Protein AF-A0A353DPU3-F1 (afdb_monomer_lite)

Structure (mmCIF, N/CA/C/O backbone):
data_AF-A0A353DPU3-F1
#
_entry.id   AF-A0A353DPU3-F1
#
loop_
_atom_site.group_PDB
_atom_site.id
_atom_site.type_symbol
_atom_site.label_atom_id
_atom_site.label_alt_id
_atom_site.label_comp_id
_atom_site.label_asym_id
_atom_site.label_entity_id
_atom_site.label_seq_id
_atom_site.pdbx_PDB_ins_code
_atom_site.Cartn_x
_atom_site.Cartn_y
_atom_site.Cartn_z
_atom_site.occupancy
_atom_site.B_iso_or_equiv
_atom_site.auth_seq_id
_atom_site.auth_comp_id
_atom_site.auth_asym_id
_atom_site.auth_atom_id
_atom_site.pdbx_PDB_model_num
ATOM 1 N N . GLY A 1 1 ? -0.656 2.883 -7.656 1.00 50.25 1 GLY A N 1
ATOM 2 C CA . GLY A 1 1 ? -2.089 2.783 -7.993 1.00 50.25 1 GLY A CA 1
ATOM 3 C C . GLY A 1 1 ? -2.936 3.651 -7.076 1.00 50.25 1 GLY A C 1
ATOM 4 O O . GLY A 1 1 ? -2.772 3.590 -5.866 1.00 50.25 1 GLY A O 1
ATOM 5 N N . ILE A 1 2 ? -3.845 4.448 -7.643 1.00 52.59 2 ILE A N 1
ATOM 6 C CA . ILE A 1 2 ? -4.771 5.350 -6.920 1.00 52.59 2 ILE A CA 1
ATOM 7 C C . ILE A 1 2 ? -5.936 4.571 -6.255 1.00 52.59 2 ILE A C 1
ATOM 9 O O . ILE A 1 2 ? -6.644 5.093 -5.400 1.00 52.59 2 ILE A O 1
ATOM 13 N N . GLY A 1 3 ? -6.111 3.284 -6.586 1.00 62.78 3 GLY A N 1
ATOM 14 C CA . GLY A 1 3 ? -7.222 2.458 -6.091 1.00 62.78 3 GLY A CA 1
ATOM 15 C C . GLY A 1 3 ? -7.167 2.093 -4.602 1.00 62.78 3 GLY A C 1
ATOM 16 O O . GLY A 1 3 ? -8.206 1.834 -4.000 1.00 62.78 3 GLY A O 1
ATOM 17 N N . GLY A 1 4 ? -5.986 2.107 -3.978 1.00 71.62 4 GLY A N 1
ATOM 18 C CA . GLY A 1 4 ? -5.814 1.670 -2.587 1.00 71.62 4 GLY A CA 1
ATOM 19 C C . GLY A 1 4 ? -6.617 2.473 -1.559 1.00 71.62 4 GLY A C 1
ATOM 20 O O . GLY A 1 4 ? -7.404 1.886 -0.812 1.00 71.62 4 GLY A O 1
ATOM 21 N N . PRO A 1 5 ? -6.480 3.810 -1.531 1.00 73.44 5 PRO A N 1
ATOM 22 C CA . PRO A 1 5 ? -7.279 4.672 -0.663 1.00 73.44 5 PRO A CA 1
ATOM 23 C C . PRO A 1 5 ? -8.785 4.600 -0.955 1.00 73.44 5 PRO A C 1
ATOM 25 O O . PRO A 1 5 ? -9.588 4.597 -0.025 1.00 73.44 5 PRO A O 1
ATOM 28 N N . ILE A 1 6 ? -9.176 4.480 -2.229 1.00 77.06 6 ILE A N 1
ATOM 29 C CA . ILE A 1 6 ? -10.588 4.390 -2.637 1.00 77.06 6 ILE A CA 1
ATOM 30 C C . ILE A 1 6 ? -11.218 3.101 -2.100 1.00 77.06 6 ILE A C 1
ATOM 32 O O . ILE A 1 6 ? -12.288 3.136 -1.490 1.00 77.06 6 ILE A O 1
ATOM 36 N N . MET A 1 7 ? -10.530 1.968 -2.257 1.00 77.12 7 MET A N 1
ATOM 37 C CA . MET A 1 7 ? -10.984 0.687 -1.722 1.00 77.12 7 MET A CA 1
ATOM 38 C C . MET A 1 7 ? -11.027 0.697 -0.189 1.00 77.12 7 MET A C 1
ATOM 40 O O . MET A 1 7 ? -11.964 0.167 0.408 1.00 77.12 7 MET A O 1
ATOM 44 N N . ALA A 1 8 ? -10.059 1.350 0.461 1.00 75.94 8 ALA A N 1
ATOM 45 C CA . ALA A 1 8 ? -10.055 1.517 1.911 1.00 75.94 8 ALA A CA 1
ATOM 46 C C . ALA A 1 8 ? -11.292 2.293 2.399 1.00 75.94 8 ALA A C 1
ATOM 48 O O . ALA A 1 8 ? -11.943 1.863 3.350 1.00 75.94 8 ALA A O 1
ATOM 49 N N . ILE A 1 9 ? -11.670 3.383 1.722 1.00 78.12 9 ILE A N 1
ATOM 50 C CA . ILE A 1 9 ? -12.901 4.131 2.022 1.00 78.12 9 ILE A CA 1
ATOM 51 C C . ILE A 1 9 ? -14.139 3.260 1.772 1.00 78.12 9 ILE A C 1
ATOM 53 O O . ILE A 1 9 ? -15.017 3.191 2.631 1.00 78.12 9 ILE A O 1
ATOM 57 N N . ALA A 1 10 ? -14.210 2.554 0.640 1.00 81.81 10 ALA A N 1
ATOM 58 C CA . ALA A 1 10 ? -15.342 1.684 0.318 1.00 81.81 10 ALA A CA 1
ATOM 59 C C . ALA A 1 10 ? -15.552 0.590 1.382 1.00 81.81 10 ALA A C 1
ATOM 61 O O . ALA A 1 10 ? -16.676 0.361 1.838 1.00 81.81 10 ALA A O 1
ATOM 62 N N . ALA A 1 11 ? -14.465 -0.035 1.835 1.00 80.50 11 ALA A N 1
ATOM 63 C CA . ALA A 1 11 ? -14.488 -1.036 2.892 1.00 80.50 11 ALA A CA 1
ATOM 64 C C . ALA A 1 11 ? -14.887 -0.454 4.260 1.00 80.50 11 ALA A C 1
ATOM 66 O O . ALA A 1 11 ? -15.671 -1.062 4.995 1.00 80.50 11 ALA A O 1
ATOM 67 N N . LEU A 1 12 ? -14.401 0.749 4.593 1.00 78.69 12 LEU A N 1
ATOM 68 C CA . LEU A 1 12 ? -14.780 1.468 5.812 1.00 78.69 12 LEU A CA 1
ATOM 69 C C . LEU A 1 12 ? -16.270 1.830 5.833 1.00 78.69 12 LEU A C 1
ATOM 71 O O . LEU A 1 12 ? -16.916 1.677 6.874 1.00 78.69 12 LEU A O 1
ATOM 75 N N . SER A 1 13 ? -16.815 2.279 4.700 1.00 81.75 13 SER A N 1
ATOM 76 C CA . SER A 1 13 ? -18.232 2.628 4.541 1.00 81.75 13 SER A CA 1
ATOM 77 C C . SER A 1 13 ? -19.144 1.413 4.698 1.00 81.75 13 SER A C 1
ATOM 79 O O . SER A 1 13 ? -20.219 1.516 5.284 1.00 81.75 13 SER A O 1
ATOM 81 N N . ARG A 1 14 ? -18.692 0.236 4.249 1.00 83.19 14 ARG A N 1
ATOM 82 C CA . ARG A 1 14 ? -19.423 -1.033 4.391 1.00 83.19 14 ARG A CA 1
ATOM 83 C C . ARG A 1 14 ? -19.178 -1.752 5.722 1.00 83.19 14 ARG A C 1
ATOM 85 O O . ARG A 1 14 ? -19.686 -2.853 5.907 1.00 83.19 14 ARG A O 1
ATOM 92 N N . LYS A 1 15 ? -18.427 -1.141 6.651 1.00 82.19 15 LYS A N 1
ATOM 93 C CA . LYS A 1 15 ? -18.053 -1.716 7.959 1.00 82.19 15 LYS A CA 1
ATOM 94 C C . LYS A 1 15 ? -17.418 -3.110 7.850 1.00 82.19 15 LYS A C 1
ATOM 96 O O . LYS A 1 15 ? -17.636 -3.948 8.721 1.00 82.19 15 LYS A O 1
ATOM 101 N N . TRP A 1 16 ? -16.644 -3.356 6.795 1.00 82.38 16 TRP A N 1
ATOM 102 C CA . TRP A 1 16 ? -15.961 -4.634 6.629 1.00 82.38 16 TRP A CA 1
ATOM 103 C C . TRP A 1 16 ? -15.008 -4.897 7.796 1.00 82.38 16 TRP A C 1
ATOM 105 O O . TRP A 1 16 ? -14.338 -3.989 8.304 1.00 82.38 16 TRP A O 1
ATOM 115 N N . ASP A 1 17 ? -14.966 -6.149 8.239 1.00 80.44 17 ASP A N 1
ATOM 116 C CA . ASP A 1 17 ? -13.998 -6.584 9.230 1.00 80.44 17 ASP A CA 1
ATOM 117 C C . ASP A 1 17 ? -12.580 -6.584 8.627 1.00 80.44 17 ASP A C 1
ATOM 119 O O . ASP A 1 17 ? -12.392 -6.591 7.408 1.00 80.44 17 ASP A O 1
ATOM 123 N N . ARG A 1 18 ? -11.549 -6.531 9.477 1.00 74.31 18 ARG A N 1
ATOM 124 C CA . ARG A 1 18 ? -10.161 -6.463 9.001 1.00 74.31 18 ARG A CA 1
ATOM 125 C C . ARG A 1 18 ? -9.782 -7.649 8.127 1.00 74.31 18 ARG A C 1
ATOM 127 O O . ARG A 1 18 ? -9.015 -7.453 7.187 1.00 74.31 18 ARG A O 1
ATOM 134 N N . GLU A 1 19 ? -10.240 -8.850 8.460 1.00 76.94 19 GLU A N 1
ATOM 135 C CA . GLU A 1 19 ? -9.836 -10.055 7.740 1.00 76.94 19 GLU A CA 1
ATOM 136 C C . GLU A 1 19 ? -10.448 -10.056 6.336 1.00 76.94 19 GLU A C 1
ATOM 138 O O . GLU A 1 19 ? -9.726 -10.283 5.367 1.00 76.94 19 GLU A O 1
ATOM 143 N N . SER A 1 20 ? -11.709 -9.637 6.195 1.00 80.81 20 SER A N 1
ATOM 144 C CA . SER A 1 20 ? -12.344 -9.397 4.894 1.00 80.81 20 SER A CA 1
ATOM 145 C C . SER A 1 20 ? -11.589 -8.358 4.060 1.00 80.81 20 SER A C 1
ATOM 147 O O . SER A 1 20 ? -11.355 -8.570 2.869 1.00 80.81 20 SER A O 1
ATOM 149 N N . ILE A 1 21 ? -11.142 -7.252 4.667 1.00 76.56 21 ILE A N 1
ATOM 150 C CA . ILE A 1 21 ? -10.348 -6.226 3.968 1.00 76.56 21 ILE A CA 1
ATOM 151 C C . ILE A 1 21 ? -8.994 -6.792 3.528 1.00 76.56 21 ILE A C 1
ATOM 153 O O . ILE A 1 21 ? -8.628 -6.672 2.359 1.00 76.56 21 ILE A O 1
ATOM 157 N N . ARG A 1 22 ? -8.256 -7.437 4.439 1.00 76.12 22 ARG A N 1
ATOM 158 C CA . ARG A 1 22 ? -6.944 -8.038 4.150 1.00 76.12 22 ARG A CA 1
ATOM 159 C C . ARG A 1 22 ? -7.016 -9.138 3.101 1.00 76.12 22 ARG A C 1
ATOM 161 O O . ARG A 1 22 ? -6.090 -9.243 2.307 1.00 76.12 22 ARG A O 1
ATOM 168 N N . GLY A 1 23 ? -8.066 -9.953 3.124 1.00 79.50 23 GLY A N 1
ATOM 169 C CA . GLY A 1 23 ? -8.258 -11.053 2.186 1.00 79.50 23 GLY A CA 1
ATOM 170 C C . GLY A 1 23 ? -8.648 -10.571 0.792 1.00 79.50 23 GLY A C 1
ATOM 171 O O . GLY A 1 23 ? -8.184 -11.136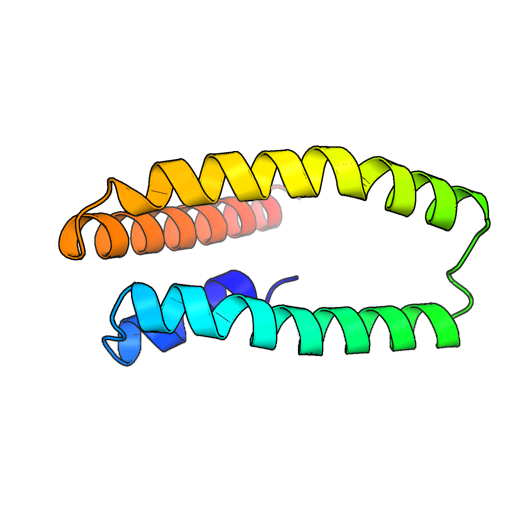 -0.189 1.00 79.50 23 GLY A O 1
ATOM 172 N N . SER A 1 24 ? -9.443 -9.501 0.695 1.00 82.25 24 SER A N 1
ATOM 173 C CA . SER A 1 24 ? -9.978 -9.008 -0.584 1.00 82.25 24 SER A CA 1
ATOM 174 C C . SER A 1 24 ? -9.017 -8.083 -1.338 1.00 82.25 24 SER A C 1
ATOM 176 O O . SER A 1 24 ? -9.013 -8.062 -2.569 1.00 82.25 24 SER A O 1
ATOM 178 N N . LEU A 1 25 ? -8.191 -7.312 -0.620 1.00 79.94 25 LEU A N 1
ATOM 179 C CA . LEU A 1 25 ? -7.260 -6.342 -1.216 1.00 79.94 25 LEU A CA 1
ATOM 180 C C . LEU A 1 25 ? -6.280 -6.959 -2.228 1.00 79.94 25 LEU A C 1
ATOM 182 O O . LEU A 1 25 ? -6.132 -6.387 -3.305 1.00 79.94 25 LEU A O 1
ATOM 186 N N . PRO A 1 26 ? -5.618 -8.095 -1.934 1.00 82.81 26 PRO A N 1
ATOM 187 C CA . PRO A 1 26 ? -4.702 -8.730 -2.874 1.00 82.81 26 PRO A CA 1
ATOM 188 C C . PRO A 1 26 ? -5.377 -9.081 -4.197 1.00 82.81 26 PRO A C 1
ATOM 190 O O . PRO A 1 26 ? -4.797 -8.822 -5.242 1.00 82.81 26 PRO A O 1
ATOM 193 N N . TYR A 1 27 ? -6.614 -9.586 -4.170 1.00 84.12 27 TYR A N 1
ATOM 194 C CA . TYR A 1 27 ? -7.366 -9.894 -5.390 1.00 84.12 27 TYR A CA 1
ATOM 195 C C . TYR A 1 27 ? -7.695 -8.637 -6.199 1.00 84.12 27 TYR A C 1
ATOM 197 O O . TYR A 1 27 ? -7.536 -8.627 -7.417 1.00 84.12 27 TYR A O 1
ATOM 205 N N . TYR A 1 28 ? -8.106 -7.560 -5.523 1.00 83.44 28 TYR A N 1
ATOM 206 C CA . TYR A 1 28 ? -8.360 -6.270 -6.166 1.00 83.44 28 TYR A CA 1
ATOM 207 C C . TYR A 1 28 ? -7.102 -5.706 -6.839 1.00 83.44 28 TYR A C 1
ATOM 209 O O . TYR A 1 28 ? -7.146 -5.302 -8.001 1.00 83.44 28 TYR A O 1
ATOM 217 N N . TYR A 1 29 ? -5.968 -5.715 -6.132 1.00 82.38 29 TYR A N 1
ATOM 218 C CA . TYR A 1 29 ? -4.700 -5.259 -6.696 1.00 82.38 29 TYR A CA 1
ATOM 219 C C . TYR A 1 29 ? -4.211 -6.160 -7.817 1.00 82.38 29 TYR A C 1
ATOM 221 O O . TYR A 1 29 ? -3.741 -5.641 -8.817 1.00 82.38 29 TYR A O 1
ATOM 229 N N . LEU A 1 30 ? -4.360 -7.478 -7.696 1.00 86.88 30 LEU A N 1
ATOM 230 C CA . LEU A 1 30 ? -3.981 -8.406 -8.755 1.00 86.88 30 LEU A CA 1
ATOM 231 C C . LEU A 1 30 ? -4.724 -8.050 -10.046 1.00 86.88 30 LEU A C 1
ATOM 233 O O . LEU A 1 30 ? -4.088 -7.865 -11.073 1.00 86.88 30 LEU A O 1
ATOM 237 N N . PHE A 1 31 ? -6.038 -7.824 -9.982 1.00 89.00 31 PHE A N 1
ATOM 238 C CA . PHE A 1 31 ? -6.813 -7.414 -11.153 1.00 89.00 31 PHE A CA 1
ATOM 239 C C . PHE A 1 31 ? -6.327 -6.088 -11.769 1.00 89.00 31 PHE A C 1
ATOM 241 O O . PHE A 1 31 ? -6.136 -5.993 -12.985 1.00 89.00 31 PHE A O 1
ATOM 248 N N . ILE A 1 32 ? -6.096 -5.064 -10.942 1.00 86.75 32 ILE A N 1
ATOM 249 C CA . ILE A 1 32 ? -5.646 -3.746 -11.417 1.00 86.75 32 ILE A CA 1
ATOM 250 C C . ILE A 1 32 ? -4.244 -3.809 -12.005 1.00 86.75 32 ILE A C 1
ATOM 252 O O . ILE A 1 32 ? -4.020 -3.301 -13.100 1.00 86.75 32 ILE A O 1
ATOM 256 N N . GLU A 1 33 ? -3.307 -4.418 -11.289 1.00 85.50 33 GLU A N 1
ATOM 257 C CA . GLU A 1 33 ? -1.910 -4.480 -11.701 1.00 85.50 33 GLU A CA 1
ATOM 258 C C . GLU A 1 33 ? -1.755 -5.387 -12.926 1.00 85.50 33 GLU A C 1
ATOM 260 O O . GLU A 1 33 ? -1.016 -5.038 -13.839 1.00 85.50 33 GLU A O 1
ATOM 265 N N . THR A 1 34 ? -2.517 -6.483 -13.045 1.00 88.88 34 THR A N 1
ATOM 266 C CA . THR A 1 34 ? -2.564 -7.270 -14.289 1.00 88.88 34 THR A CA 1
ATOM 267 C C . THR A 1 34 ? -3.070 -6.430 -15.458 1.00 88.88 34 THR A C 1
ATOM 269 O O . THR A 1 34 ? -2.468 -6.451 -16.529 1.00 88.88 34 THR A O 1
ATOM 272 N N . THR A 1 35 ? -4.129 -5.641 -15.257 1.00 89.69 35 THR A N 1
ATOM 273 C CA . THR A 1 35 ? -4.641 -4.737 -16.300 1.00 89.69 35 THR A CA 1
ATOM 274 C C . THR A 1 35 ? -3.590 -3.694 -16.695 1.00 89.69 35 THR A C 1
ATOM 276 O O . THR A 1 35 ? -3.381 -3.443 -17.881 1.00 89.69 35 THR A O 1
ATOM 279 N N . ALA A 1 36 ? -2.878 -3.126 -15.719 1.00 86.31 36 ALA A N 1
ATOM 280 C CA . ALA A 1 36 ? -1.803 -2.169 -15.961 1.00 86.31 36 ALA A CA 1
ATOM 281 C C . ALA A 1 36 ? -0.624 -2.802 -16.718 1.00 86.31 36 ALA A C 1
ATOM 283 O O . ALA A 1 36 ? -0.135 -2.213 -17.677 1.00 86.31 36 ALA A O 1
ATOM 284 N N . VAL A 1 37 ? -0.207 -4.015 -16.341 1.00 85.50 37 VAL A N 1
ATOM 285 C CA . VAL A 1 37 ? 0.854 -4.774 -17.023 1.00 85.50 37 VAL A CA 1
ATOM 286 C C . VAL A 1 37 ? 0.491 -5.035 -18.482 1.00 85.50 37 VAL A C 1
ATOM 288 O O . VAL A 1 37 ? 1.326 -4.819 -19.357 1.00 85.50 37 VAL A O 1
ATOM 291 N N . ILE A 1 38 ? -0.755 -5.430 -18.763 1.00 88.25 38 ILE A N 1
ATOM 292 C CA . ILE A 1 38 ? -1.243 -5.588 -20.141 1.00 88.25 38 ILE A CA 1
ATOM 293 C C . ILE A 1 38 ? -1.160 -4.252 -20.889 1.00 88.25 38 ILE A C 1
ATOM 295 O O . ILE A 1 38 ? -0.664 -4.208 -22.013 1.00 88.25 38 ILE A O 1
ATOM 299 N N . GLY A 1 39 ? -1.585 -3.154 -20.258 1.00 87.00 39 GLY A N 1
ATOM 300 C CA . GLY A 1 39 ? -1.470 -1.811 -20.827 1.00 87.00 39 GLY A CA 1
ATOM 301 C C . GLY A 1 39 ? -0.028 -1.446 -21.189 1.00 87.00 39 GLY A C 1
ATOM 302 O O . GLY A 1 39 ? 0.230 -1.028 -22.315 1.00 87.00 39 GLY A O 1
ATOM 303 N N . TYR A 1 40 ? 0.922 -1.673 -20.278 1.00 83.94 40 TYR A N 1
ATOM 304 C CA . TYR A 1 40 ? 2.347 -1.420 -20.515 1.00 83.94 40 TYR A CA 1
ATOM 305 C C . TYR A 1 40 ? 2.955 -2.312 -21.599 1.00 83.94 40 TYR A C 1
ATOM 307 O O . TYR A 1 40 ? 3.884 -1.895 -22.294 1.00 83.94 40 TYR A O 1
ATOM 315 N N . PHE A 1 41 ? 2.440 -3.532 -21.752 1.00 83.62 41 PHE A N 1
ATOM 316 C CA . PHE A 1 41 ? 2.841 -4.433 -22.826 1.00 83.62 41 PHE A CA 1
ATOM 317 C C . PHE A 1 41 ? 2.390 -3.904 -24.190 1.00 83.62 41 PHE A C 1
ATOM 319 O O . PHE A 1 41 ? 3.197 -3.828 -25.113 1.00 83.62 41 PHE A O 1
ATOM 326 N N . ILE A 1 42 ? 1.133 -3.461 -24.302 1.00 87.50 42 ILE A N 1
ATOM 327 C CA . ILE A 1 42 ?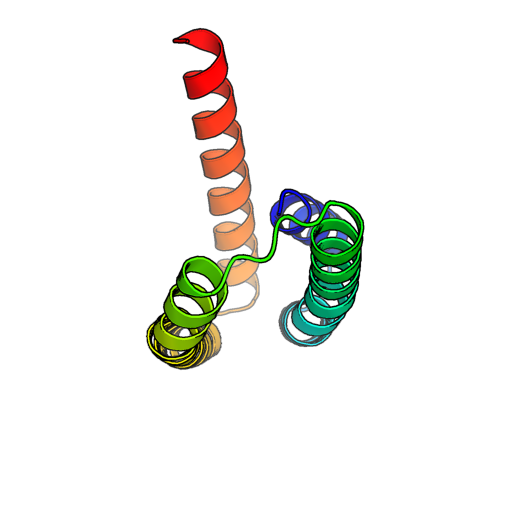 0.578 -2.896 -25.543 1.00 87.50 42 ILE A CA 1
ATOM 328 C C . ILE A 1 42 ? 1.311 -1.611 -25.949 1.00 87.50 42 ILE A C 1
ATOM 330 O O . ILE A 1 42 ? 1.553 -1.392 -27.133 1.00 87.50 42 ILE A O 1
ATOM 334 N N . THR A 1 43 ? 1.697 -0.767 -24.989 1.00 85.81 43 THR A N 1
ATOM 335 C CA . THR A 1 43 ? 2.410 0.490 -25.270 1.00 85.81 43 THR A CA 1
ATOM 336 C C . THR A 1 43 ? 3.904 0.308 -25.549 1.00 85.81 43 THR A C 1
ATOM 338 O O . THR A 1 43 ? 4.601 1.299 -25.764 1.00 85.81 43 THR A O 1
ATOM 341 N N . GLY A 1 44 ? 4.423 -0.928 -25.539 1.00 80.94 44 GLY A N 1
ATOM 342 C CA . GLY A 1 44 ? 5.842 -1.204 -25.776 1.00 80.94 44 GLY A CA 1
ATOM 343 C C . GLY A 1 44 ? 6.765 -0.629 -24.696 1.00 80.94 44 GLY A C 1
ATOM 344 O O . GLY A 1 44 ? 7.949 -0.424 -24.938 1.00 80.94 44 GLY A O 1
ATOM 345 N N . MET A 1 45 ? 6.245 -0.355 -23.494 1.00 77.94 45 MET A N 1
ATOM 346 C CA . MET A 1 45 ? 7.015 0.240 -22.392 1.00 77.94 45 MET A CA 1
ATOM 347 C C . MET A 1 45 ? 7.886 -0.779 -21.638 1.00 77.94 45 MET A C 1
ATOM 349 O O . MET A 1 45 ? 8.536 -0.420 -20.652 1.00 77.94 45 MET A O 1
ATOM 353 N N . PHE A 1 46 ? 7.919 -2.034 -22.080 1.00 73.94 46 PHE A N 1
ATOM 354 C CA . PHE A 1 46 ? 8.788 -3.061 -21.520 1.00 73.94 46 PHE A CA 1
ATOM 355 C C . PHE A 1 46 ? 10.184 -2.993 -22.141 1.00 73.94 46 PHE A C 1
ATOM 357 O O . PHE A 1 46 ? 10.391 -3.391 -23.282 1.00 73.94 46 PHE A O 1
ATOM 364 N N . ASP A 1 47 ? 11.137 -2.507 -21.348 1.00 78.50 47 ASP A N 1
ATOM 365 C CA . ASP A 1 47 ? 12.570 -2.568 -21.640 1.00 78.50 47 ASP A CA 1
ATOM 366 C C . ASP A 1 47 ? 13.226 -3.657 -20.770 1.00 78.50 47 ASP A C 1
ATOM 368 O O . ASP A 1 47 ? 12.755 -3.951 -19.664 1.00 78.50 47 ASP A O 1
ATOM 372 N N . SER A 1 48 ? 14.329 -4.234 -21.243 1.00 76.94 48 SER A N 1
ATOM 373 C CA . SER A 1 48 ? 15.084 -5.287 -20.550 1.00 76.94 48 SER A CA 1
ATOM 374 C C . SER A 1 48 ? 15.565 -4.815 -19.176 1.00 76.94 48 SER A C 1
ATOM 376 O O . SER A 1 48 ? 15.490 -5.552 -18.195 1.00 76.94 48 SER A O 1
ATOM 378 N N . GLU A 1 49 ? 15.978 -3.551 -19.074 1.00 81.25 49 GLU A N 1
ATOM 379 C CA . GLU A 1 49 ? 16.401 -2.938 -17.811 1.00 81.25 49 GLU A CA 1
ATOM 380 C C . GLU A 1 49 ? 15.238 -2.811 -16.810 1.00 81.25 49 GLU A C 1
ATOM 382 O O . GLU A 1 49 ? 15.383 -3.110 -15.622 1.00 81.25 49 GLU A O 1
ATOM 3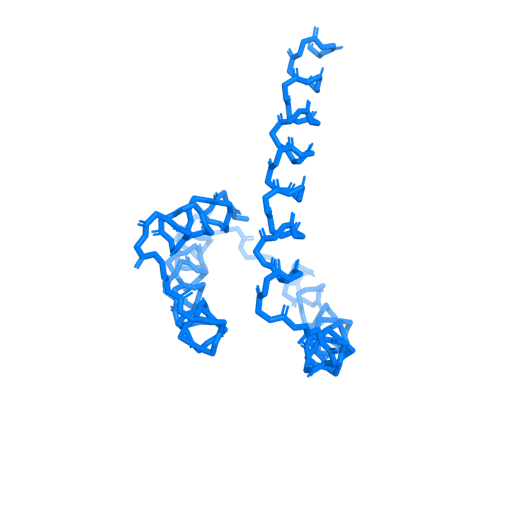87 N N . ARG A 1 50 ? 14.040 -2.457 -17.294 1.00 79.75 50 ARG A N 1
ATOM 388 C CA . ARG A 1 50 ? 12.831 -2.329 -16.461 1.00 79.75 50 ARG A CA 1
ATOM 389 C C . ARG A 1 50 ? 12.381 -3.678 -15.908 1.00 79.75 50 ARG A C 1
ATOM 391 O O . ARG A 1 50 ? 11.935 -3.748 -14.762 1.00 79.75 50 ARG A O 1
ATOM 398 N N . LEU A 1 51 ? 12.531 -4.749 -16.688 1.00 81.75 51 LEU A N 1
ATOM 399 C CA . LEU A 1 51 ? 12.235 -6.113 -16.243 1.00 81.75 51 LEU A CA 1
ATOM 400 C C . LEU A 1 51 ? 13.169 -6.557 -15.114 1.00 81.75 51 LEU A C 1
ATOM 402 O O . LEU A 1 51 ? 12.700 -7.100 -14.114 1.00 81.75 51 LEU A O 1
ATOM 406 N N . ILE A 1 52 ? 14.468 -6.269 -15.231 1.00 86.12 52 ILE A N 1
ATOM 407 C CA . ILE A 1 52 ? 15.460 -6.605 -14.200 1.00 86.12 52 ILE A CA 1
ATOM 408 C C . ILE A 1 52 ? 15.186 -5.813 -12.917 1.00 86.12 52 ILE A C 1
ATOM 410 O O . ILE A 1 52 ? 15.106 -6.404 -11.840 1.00 86.12 52 ILE A O 1
ATOM 414 N N . LEU A 1 53 ? 14.962 -4.498 -13.020 1.00 84.38 53 LEU A N 1
ATOM 415 C CA . LEU A 1 53 ? 14.621 -3.645 -11.873 1.00 84.38 53 LEU A CA 1
ATOM 416 C C . LEU A 1 53 ? 13.339 -4.105 -11.169 1.00 84.38 53 LEU A C 1
ATOM 418 O O . LEU A 1 53 ? 13.272 -4.129 -9.937 1.00 84.38 53 LEU A O 1
ATOM 422 N N . THR A 1 54 ? 12.335 -4.526 -11.941 1.00 85.31 54 THR A N 1
ATOM 423 C CA . THR A 1 54 ? 11.096 -5.098 -11.398 1.00 85.31 54 THR A CA 1
ATOM 424 C C . THR A 1 54 ? 11.381 -6.406 -10.663 1.00 85.31 54 THR A C 1
ATOM 426 O O . THR A 1 54 ? 10.927 -6.582 -9.535 1.00 85.31 54 THR A O 1
ATOM 429 N N . GLY A 1 55 ? 12.190 -7.293 -11.251 1.00 86.00 55 GLY A N 1
ATOM 430 C CA . GLY A 1 55 ? 12.607 -8.553 -10.635 1.00 86.00 55 GLY A CA 1
ATOM 431 C C . GLY A 1 55 ? 13.353 -8.360 -9.313 1.00 86.00 55 GLY A C 1
ATOM 432 O O . GLY A 1 55 ? 13.025 -9.004 -8.319 1.00 86.00 55 GLY A O 1
ATOM 433 N N . VAL A 1 56 ? 14.298 -7.417 -9.259 1.00 91.06 56 VAL A N 1
ATOM 434 C CA . VAL A 1 56 ? 15.031 -7.073 -8.027 1.00 91.06 56 VAL A CA 1
ATOM 435 C C . VAL A 1 56 ? 14.082 -6.527 -6.958 1.00 91.06 56 VAL A C 1
ATOM 437 O O . VAL A 1 56 ? 14.230 -6.850 -5.780 1.00 91.06 56 VAL A O 1
ATOM 440 N N . SER A 1 57 ? 13.062 -5.765 -7.362 1.00 86.81 57 SER A N 1
ATOM 441 C CA . SER A 1 57 ? 12.060 -5.184 -6.460 1.00 86.81 57 SER A CA 1
ATOM 442 C C . SER A 1 57 ? 11.142 -6.223 -5.799 1.00 86.81 57 SER A C 1
ATOM 444 O O . SER A 1 57 ? 10.524 -5.924 -4.775 1.00 86.81 57 SER A O 1
ATOM 446 N N . ILE A 1 58 ? 11.082 -7.461 -6.310 1.00 89.12 58 ILE A N 1
ATOM 447 C CA . ILE A 1 58 ? 10.305 -8.551 -5.695 1.00 89.12 58 ILE A CA 1
ATOM 448 C C . ILE A 1 58 ? 10.815 -8.840 -4.281 1.00 89.12 58 ILE A C 1
ATOM 450 O O . ILE A 1 58 ? 10.020 -9.032 -3.362 1.00 89.12 58 ILE A O 1
ATOM 454 N N . PHE A 1 59 ? 12.133 -8.832 -4.078 1.00 89.19 59 PHE A N 1
ATOM 455 C CA . PHE A 1 59 ? 12.729 -9.153 -2.785 1.00 89.19 59 PHE A CA 1
ATOM 456 C C . PHE A 1 59 ? 12.328 -8.170 -1.664 1.00 89.19 59 PHE A C 1
ATOM 458 O O . PHE A 1 59 ? 11.763 -8.618 -0.659 1.00 89.19 59 PHE A O 1
ATOM 465 N N . PRO A 1 60 ? 12.523 -6.840 -1.802 1.00 91.25 60 PRO A N 1
ATOM 466 C CA . PRO A 1 60 ? 12.051 -5.887 -0.802 1.00 91.25 60 PRO A CA 1
ATOM 467 C C . PRO A 1 60 ? 10.521 -5.880 -0.676 1.00 91.25 60 PRO A C 1
ATOM 469 O O . PRO A 1 60 ? 10.017 -5.689 0.431 1.00 91.25 60 PRO A O 1
ATOM 472 N N . ALA A 1 61 ? 9.772 -6.149 -1.753 1.00 86.31 61 ALA A N 1
ATOM 473 C CA . ALA A 1 61 ? 8.316 -6.265 -1.680 1.00 86.31 61 ALA A CA 1
ATOM 474 C C . ALA A 1 61 ? 7.870 -7.445 -0.796 1.00 86.31 61 ALA A C 1
ATOM 476 O O . ALA A 1 61 ? 6.996 -7.278 0.058 1.00 86.31 61 ALA A O 1
ATOM 477 N N . LEU A 1 62 ? 8.502 -8.616 -0.937 1.00 89.75 62 LEU A N 1
ATOM 478 C CA . LEU A 1 62 ? 8.233 -9.788 -0.097 1.00 89.75 62 LEU A CA 1
ATOM 479 C C . LEU A 1 62 ? 8.591 -9.535 1.370 1.00 89.75 62 LEU A C 1
ATOM 481 O O . LEU A 1 62 ? 7.809 -9.877 2.260 1.00 89.75 62 LEU A O 1
ATOM 485 N N . LEU A 1 63 ? 9.734 -8.896 1.633 1.00 92.06 63 LEU A N 1
ATOM 486 C CA . LEU A 1 63 ? 10.122 -8.517 2.993 1.00 92.06 63 LEU A CA 1
ATOM 487 C C . LEU A 1 63 ? 9.122 -7.538 3.614 1.00 92.06 63 LEU A C 1
ATOM 489 O O . LEU A 1 63 ? 8.660 -7.757 4.735 1.00 92.06 63 LEU A O 1
ATOM 493 N N . GLY A 1 64 ? 8.731 -6.498 2.874 1.00 87.94 64 GLY A N 1
ATOM 494 C CA . GLY A 1 64 ? 7.714 -5.545 3.311 1.00 87.94 64 GLY A CA 1
ATOM 495 C C . GLY A 1 64 ? 6.373 -6.222 3.604 1.00 87.94 64 GLY A C 1
ATOM 496 O O . GLY A 1 64 ? 5.753 -5.943 4.632 1.00 87.94 64 GLY A O 1
ATOM 497 N N . PHE A 1 65 ? 5.952 -7.166 2.757 1.00 85.31 65 PHE A N 1
ATOM 498 C CA . PHE A 1 65 ? 4.732 -7.946 2.964 1.00 85.31 65 PHE A CA 1
ATOM 499 C C . PHE A 1 65 ? 4.793 -8.802 4.235 1.00 85.31 65 PHE A C 1
ATOM 501 O O . PHE A 1 65 ? 3.848 -8.794 5.027 1.00 85.31 65 PHE A O 1
ATOM 508 N N . LEU A 1 66 ? 5.901 -9.512 4.467 1.00 88.06 66 LEU A N 1
ATOM 509 C CA . LEU A 1 66 ? 6.101 -10.332 5.665 1.00 88.06 66 LEU A CA 1
ATOM 510 C C . LEU A 1 66 ? 6.049 -9.482 6.936 1.00 88.06 66 LEU A C 1
ATOM 512 O O . LEU A 1 66 ? 5.260 -9.769 7.840 1.00 88.06 66 LEU A O 1
ATOM 516 N N . ILE A 1 67 ? 6.838 -8.407 6.978 1.00 89.69 67 ILE A N 1
ATOM 517 C CA . ILE A 1 67 ? 6.909 -7.494 8.125 1.00 89.69 67 ILE A CA 1
ATOM 518 C C . ILE A 1 67 ? 5.538 -6.854 8.376 1.00 89.69 67 ILE A C 1
ATOM 520 O O . ILE A 1 67 ? 5.035 -6.874 9.502 1.00 89.69 67 ILE A O 1
ATOM 524 N N . GLY A 1 68 ? 4.887 -6.352 7.324 1.00 83.88 68 GLY A N 1
ATOM 525 C CA . GLY A 1 68 ? 3.556 -5.755 7.408 1.00 83.88 68 GLY A CA 1
ATOM 526 C C . GLY A 1 68 ? 2.499 -6.744 7.904 1.00 83.88 68 GLY A C 1
ATOM 527 O O . GLY A 1 68 ? 1.701 -6.416 8.784 1.00 83.88 68 GLY A O 1
ATOM 528 N N . SER A 1 69 ? 2.523 -7.985 7.410 1.00 83.00 69 SER A N 1
ATOM 529 C CA . SER A 1 69 ? 1.603 -9.045 7.835 1.00 83.00 69 SER A CA 1
ATOM 530 C C . SER A 1 69 ? 1.771 -9.395 9.316 1.00 83.00 69 SER A C 1
ATOM 532 O O . SER A 1 69 ? 0.773 -9.587 10.017 1.00 83.00 69 SER A O 1
ATOM 534 N N . MET A 1 70 ? 3.011 -9.432 9.817 1.00 85.75 70 MET A N 1
ATOM 535 C CA . MET A 1 70 ? 3.294 -9.659 11.238 1.00 85.75 70 MET A CA 1
ATOM 536 C C . MET A 1 70 ? 2.829 -8.492 12.114 1.00 85.75 70 MET A C 1
ATOM 538 O O . MET A 1 70 ? 2.228 -8.727 13.164 1.00 85.75 70 MET A O 1
ATOM 542 N N . LEU A 1 71 ? 3.059 -7.246 11.685 1.00 84.69 71 LEU A N 1
ATOM 543 C CA . LEU A 1 71 ? 2.628 -6.060 12.429 1.00 84.69 71 LEU A CA 1
ATOM 544 C C . LEU A 1 71 ? 1.102 -5.990 12.548 1.00 84.69 71 LEU A C 1
ATOM 546 O O . LEU A 1 71 ? 0.566 -5.800 13.639 1.00 84.69 71 LEU A O 1
ATOM 550 N N . VAL A 1 72 ? 0.390 -6.182 11.435 1.00 78.00 72 VAL A N 1
ATOM 551 C CA . VAL A 1 72 ? -1.071 -6.019 11.383 1.00 78.00 72 VAL A CA 1
ATOM 552 C C . VAL A 1 72 ? -1.801 -7.073 12.218 1.00 78.00 72 VAL A C 1
ATOM 554 O O . VAL 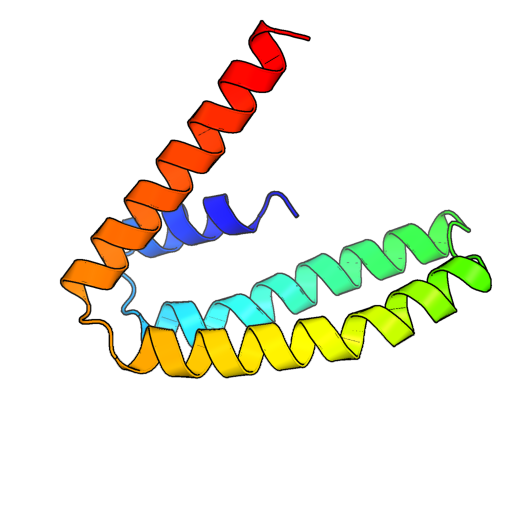A 1 72 ? -2.839 -6.762 12.806 1.00 78.00 72 VAL A O 1
ATOM 557 N N . LYS A 1 73 ? -1.245 -8.287 12.351 1.00 79.62 73 LYS A N 1
ATOM 558 C CA . LYS A 1 73 ? -1.798 -9.333 13.233 1.00 79.62 73 LYS A CA 1
ATOM 559 C C . LYS A 1 73 ? -1.882 -8.899 14.704 1.00 79.62 73 LYS A C 1
ATOM 561 O O . LYS A 1 73 ? -2.737 -9.407 15.419 1.00 79.62 73 LYS A O 1
ATOM 566 N N . LYS A 1 74 ? -1.042 -7.959 15.155 1.00 81.19 74 LYS A N 1
ATOM 567 C CA . LYS A 1 74 ? -1.012 -7.487 16.553 1.00 81.19 74 LYS A CA 1
ATOM 568 C C . LYS A 1 74 ? -1.982 -6.337 16.853 1.00 81.19 74 LYS A C 1
ATOM 570 O O . LYS A 1 74 ? -2.132 -5.950 18.007 1.00 81.19 74 LYS A O 1
ATOM 575 N N . ILE A 1 75 ? -2.629 -5.758 15.844 1.00 81.88 75 ILE A N 1
ATOM 576 C CA . ILE A 1 75 ? -3.492 -4.577 16.007 1.00 81.88 75 ILE A CA 1
ATOM 577 C C . ILE A 1 75 ? -4.912 -5.029 16.412 1.00 81.88 75 ILE A C 1
ATOM 579 O O . ILE A 1 75 ? -5.331 -6.124 16.054 1.00 81.88 75 ILE A O 1
ATOM 583 N N . ASN A 1 76 ? -5.723 -4.211 17.099 1.00 81.56 76 ASN A N 1
ATOM 584 C CA . ASN A 1 76 ? -7.161 -4.472 17.373 1.00 81.56 76 ASN A CA 1
ATOM 585 C C . ASN A 1 76 ? -8.079 -3.769 16.336 1.00 81.56 76 ASN A C 1
ATOM 587 O O . ASN A 1 76 ? -7.679 -2.769 15.741 1.00 81.56 76 ASN A O 1
ATOM 591 N N . GLN A 1 77 ? -9.255 -4.326 16.018 1.00 76.12 77 GLN A N 1
ATOM 592 C CA . GLN A 1 77 ? -10.173 -3.871 14.962 1.00 76.12 77 GLN A CA 1
ATOM 593 C C . GLN A 1 77 ? -10.461 -2.361 15.024 1.00 76.12 77 GLN A C 1
ATOM 595 O O . GLN A 1 77 ? -10.361 -1.667 14.011 1.00 76.12 77 GLN A O 1
ATOM 600 N N . SER A 1 78 ? -10.730 -1.824 16.219 1.00 77.88 78 SER A N 1
ATOM 601 C CA . SER A 1 78 ? -10.976 -0.385 16.405 1.00 77.88 78 SER A CA 1
ATOM 602 C C . SER A 1 78 ? -9.743 0.475 16.114 1.00 77.88 78 SE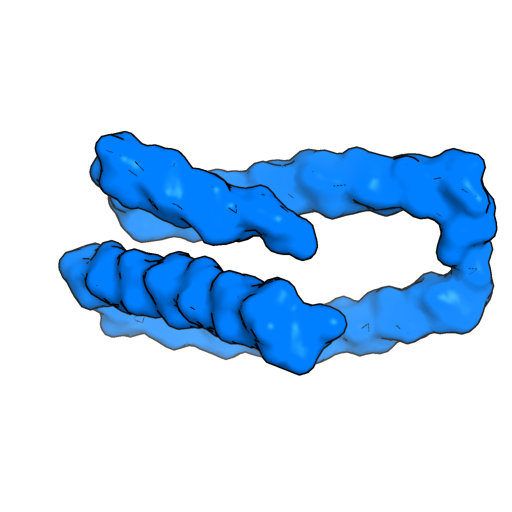R A C 1
ATOM 604 O O . SER A 1 78 ? -9.862 1.542 15.509 1.00 77.88 78 SER A O 1
ATOM 606 N N . TYR A 1 79 ? -8.552 0.001 16.490 1.00 82.25 79 TYR A N 1
ATOM 607 C CA . TYR A 1 79 ? -7.293 0.682 16.178 1.00 82.25 79 TYR A CA 1
ATOM 608 C C . TYR A 1 79 ? -6.991 0.640 14.682 1.00 82.25 79 TYR A C 1
ATOM 610 O O . TYR A 1 79 ? -6.639 1.664 14.112 1.00 82.25 79 TYR A O 1
ATOM 618 N N . TYR A 1 80 ? -7.211 -0.504 14.029 1.00 79.81 80 TYR A N 1
ATOM 619 C CA . TYR A 1 80 ? -7.027 -0.670 12.585 1.00 79.81 80 TYR A CA 1
ATOM 620 C C . TYR A 1 80 ? -7.857 0.344 11.789 1.00 79.81 80 TYR A C 1
ATOM 622 O O . TYR A 1 80 ? -7.342 1.002 10.889 1.00 79.81 80 TYR A O 1
ATOM 630 N N . ARG A 1 81 ? -9.119 0.544 12.188 1.00 80.06 81 ARG A N 1
ATOM 631 C CA . ARG A 1 81 ? -10.015 1.514 11.551 1.00 80.06 81 ARG A CA 1
ATOM 632 C C . ARG A 1 81 ? -9.503 2.953 11.661 1.00 80.06 81 ARG A C 1
ATOM 634 O O . ARG A 1 81 ? -9.489 3.671 10.665 1.00 80.06 81 ARG A O 1
ATOM 641 N N . ARG A 1 82 ? -9.071 3.368 12.860 1.00 84.62 82 ARG A N 1
ATOM 642 C CA . ARG A 1 82 ? -8.498 4.708 13.096 1.00 84.62 82 ARG A CA 1
ATOM 643 C C . ARG A 1 82 ? -7.202 4.915 12.312 1.00 84.62 82 ARG A C 1
ATOM 645 O O . ARG A 1 82 ? -6.990 5.991 11.768 1.00 84.62 82 ARG A O 1
ATOM 652 N N . LEU A 1 83 ? -6.374 3.877 12.223 1.00 83.94 83 LEU A N 1
ATOM 653 C CA . LEU A 1 83 ? -5.091 3.911 11.526 1.00 83.94 83 LEU A CA 1
ATOM 654 C C . LEU A 1 83 ? -5.284 4.091 10.012 1.00 83.94 83 LEU A C 1
ATOM 656 O O . LEU A 1 83 ? -4.669 4.977 9.429 1.00 83.94 83 LEU A O 1
ATOM 660 N N . ILE A 1 84 ? -6.199 3.334 9.392 1.00 81.88 84 ILE A N 1
ATOM 661 C CA . ILE A 1 84 ? -6.536 3.509 7.968 1.00 81.88 84 ILE A CA 1
ATOM 662 C C . ILE A 1 84 ? -7.066 4.916 7.696 1.00 81.88 84 ILE A C 1
ATOM 664 O O . ILE A 1 84 ? -6.616 5.552 6.749 1.00 81.88 84 ILE A O 1
ATOM 668 N N . LEU A 1 85 ? -8.000 5.410 8.515 1.00 84.31 85 LEU A N 1
ATOM 669 C CA . LEU A 1 85 ? -8.538 6.765 8.359 1.00 84.31 85 LEU A CA 1
ATOM 670 C C . LEU A 1 85 ? -7.429 7.820 8.417 1.00 84.31 85 LEU A C 1
ATOM 672 O O . LEU A 1 85 ? -7.377 8.687 7.550 1.00 84.31 85 LEU A O 1
ATOM 676 N N . GLY A 1 86 ? -6.517 7.707 9.386 1.00 87.06 86 GLY A N 1
ATOM 677 C CA . GLY A 1 86 ? -5.358 8.590 9.490 1.00 87.06 86 GLY A CA 1
ATOM 678 C C . GLY A 1 86 ? -4.476 8.545 8.241 1.00 87.06 86 GLY A C 1
ATOM 679 O O . GLY A 1 86 ? -4.145 9.591 7.696 1.00 87.06 86 GLY A O 1
ATOM 680 N N . ILE A 1 87 ? -4.159 7.346 7.738 1.00 85.00 87 ILE A N 1
ATOM 681 C CA . ILE A 1 87 ? -3.356 7.180 6.515 1.00 85.00 87 ILE A CA 1
ATOM 682 C C . ILE A 1 87 ? -4.043 7.824 5.308 1.00 85.00 87 ILE A C 1
ATOM 684 O O . ILE A 1 87 ? -3.389 8.534 4.551 1.00 85.00 87 ILE A O 1
ATOM 688 N N . VAL A 1 88 ? -5.346 7.595 5.123 1.00 84.50 88 VAL A N 1
ATOM 689 C CA . VAL A 1 88 ? -6.104 8.143 3.987 1.00 84.50 88 VAL A CA 1
ATOM 690 C C . VAL A 1 88 ? -6.145 9.670 4.039 1.00 84.50 88 VAL A C 1
ATOM 692 O O . VAL A 1 88 ? -5.911 10.310 3.017 1.00 84.50 88 VAL A O 1
ATOM 695 N N . ILE A 1 89 ? -6.384 10.254 5.218 1.00 87.50 89 ILE A N 1
ATOM 696 C CA . ILE A 1 89 ? -6.376 11.711 5.403 1.00 87.50 89 ILE A CA 1
ATOM 697 C C . ILE A 1 89 ? -4.985 12.270 5.104 1.00 87.50 89 ILE A C 1
ATOM 699 O O . ILE A 1 89 ? -4.867 13.175 4.287 1.00 87.50 89 ILE A O 1
ATOM 703 N N . CYS A 1 90 ? -3.926 11.705 5.694 1.00 88.50 90 CYS A N 1
ATOM 704 C CA . CYS A 1 90 ? -2.557 12.156 5.446 1.00 88.50 90 CYS A CA 1
ATOM 705 C C . CYS A 1 90 ? -2.177 12.055 3.964 1.00 88.50 90 CYS A C 1
ATOM 707 O O . CYS A 1 90 ? -1.611 12.997 3.420 1.00 88.50 90 CYS A O 1
ATOM 709 N N . ALA A 1 91 ? -2.511 10.945 3.300 1.00 84.38 91 ALA A N 1
ATOM 710 C CA . ALA A 1 91 ? -2.248 10.764 1.876 1.00 84.38 91 ALA A CA 1
ATOM 711 C C . ALA A 1 91 ? -2.977 11.818 1.031 1.00 84.38 91 ALA A C 1
ATOM 713 O O . ALA A 1 91 ? -2.364 12.426 0.156 1.00 84.38 91 ALA A O 1
ATOM 714 N N . GLY A 1 92 ? -4.255 12.076 1.326 1.00 83.75 92 GLY A N 1
ATOM 715 C CA . GLY A 1 92 ? -5.030 13.129 0.672 1.00 83.75 92 GLY A CA 1
ATOM 716 C C . GLY A 1 92 ? -4.417 14.514 0.881 1.00 83.75 92 GLY A C 1
ATOM 717 O O . GLY A 1 92 ? -4.206 15.239 -0.085 1.00 83.75 92 GLY A O 1
ATOM 718 N N . THR A 1 93 ? -4.052 14.858 2.118 1.00 88.94 93 THR A N 1
ATOM 719 C CA . THR A 1 93 ? -3.424 16.146 2.442 1.00 88.94 93 THR A CA 1
ATOM 720 C C . THR A 1 93 ? -2.085 16.323 1.736 1.00 88.94 93 THR A C 1
ATOM 722 O O . THR A 1 93 ? -1.837 17.388 1.186 1.00 88.94 93 THR A O 1
ATOM 725 N N . VAL A 1 94 ? -1.231 15.295 1.701 1.00 88.69 94 VAL A N 1
ATOM 726 C CA . VAL A 1 94 ? 0.062 15.359 0.998 1.00 88.69 94 VAL A CA 1
ATOM 727 C C . VAL A 1 94 ? -0.140 15.634 -0.489 1.00 88.69 94 VAL A C 1
ATOM 729 O O . VAL A 1 94 ? 0.576 16.459 -1.046 1.00 88.69 94 VAL A O 1
ATOM 732 N N . ILE A 1 95 ? -1.119 14.982 -1.121 1.00 86.62 95 ILE A N 1
ATOM 733 C CA . ILE A 1 95 ? -1.438 15.217 -2.534 1.00 86.62 95 ILE A CA 1
ATOM 734 C C . ILE A 1 95 ? -1.924 16.654 -2.738 1.00 86.62 95 ILE A C 1
ATOM 736 O O . ILE A 1 95 ? -1.405 17.338 -3.611 1.00 86.62 95 ILE A O 1
ATOM 740 N N . LEU A 1 96 ? -2.854 17.134 -1.907 1.00 87.94 96 LEU A N 1
ATOM 741 C CA . LEU A 1 96 ? -3.370 18.504 -1.998 1.00 87.94 96 LEU A CA 1
ATOM 742 C C . LEU A 1 96 ? -2.270 19.552 -1.815 1.00 87.94 96 LEU A C 1
ATOM 744 O O . LEU A 1 96 ? -2.201 20.506 -2.577 1.00 87.94 96 LEU A O 1
ATOM 748 N N . VAL A 1 97 ? -1.389 19.366 -0.831 1.00 91.19 97 VAL A N 1
ATOM 749 C CA . VAL A 1 97 ? -0.238 20.254 -0.621 1.00 91.19 97 VAL A CA 1
ATOM 750 C C . VAL A 1 97 ? 0.672 20.220 -1.842 1.00 91.19 97 VAL A C 1
ATOM 752 O O . VAL A 1 97 ? 1.075 21.268 -2.332 1.00 91.19 97 VAL A O 1
ATOM 755 N N . LYS A 1 98 ? 0.971 19.032 -2.368 1.00 88.44 98 LYS A N 1
ATOM 756 C CA . LYS A 1 98 ? 1.828 18.898 -3.544 1.00 88.44 98 LYS A CA 1
ATOM 757 C C . LYS A 1 98 ? 1.246 19.624 -4.765 1.00 88.44 98 LYS A C 1
ATOM 759 O O . LYS A 1 98 ? 2.009 20.252 -5.481 1.00 88.44 98 LYS A O 1
ATOM 764 N N . GLU A 1 99 ? -0.068 19.571 -4.961 1.00 86.81 99 GLU A N 1
ATOM 765 C CA . GLU A 1 99 ? -0.763 20.232 -6.075 1.00 86.81 99 GLU A CA 1
ATOM 766 C C . GLU A 1 99 ? -0.876 21.758 -5.908 1.00 86.81 99 GLU A C 1
ATOM 768 O O . GLU A 1 99 ? -1.026 22.477 -6.883 1.00 86.81 99 GLU A O 1
ATOM 773 N N . ILE A 1 100 ? -0.838 22.273 -4.674 1.00 89.81 100 ILE A N 1
ATOM 774 C CA . ILE A 1 100 ? -0.909 23.720 -4.402 1.00 89.81 100 ILE A CA 1
ATOM 775 C C . ILE A 1 100 ? 0.466 24.395 -4.552 1.00 89.81 100 ILE A C 1
ATOM 777 O O . ILE A 1 100 ? 0.538 25.586 -4.848 1.00 89.81 100 ILE A O 1
ATOM 781 N N . PHE A 1 101 ? 1.554 23.659 -4.302 1.00 77.19 101 PHE A N 1
ATOM 782 C CA . PHE A 1 101 ? 2.926 24.185 -4.295 1.00 77.19 101 PHE A CA 1
ATOM 783 C C . PHE A 1 101 ? 3.734 23.883 -5.574 1.00 77.19 101 PHE A C 1
ATOM 785 O O . PHE A 1 101 ? 4.890 24.304 -5.655 1.00 77.19 101 PHE A O 1
ATOM 792 N N . ILE A 1 102 ? 3.161 23.163 -6.544 1.00 60.97 102 ILE A N 1
ATOM 793 C CA . ILE A 1 102 ? 3.732 22.875 -7.875 1.00 60.97 102 ILE A CA 1
ATOM 794 C C . ILE A 1 102 ? 2.841 23.522 -8.928 1.00 60.97 102 ILE A C 1
ATOM 796 O O . ILE A 1 102 ? 3.407 24.112 -9.874 1.00 60.97 102 ILE A O 1
#

Radius of gyration: 16.48 Å; chains: 1; bounding box: 36×35×43 Å

pLDDT: mean 82.36, std 6.94, range [50.25, 92.06]

Foldseek 3Di:
DVCPLVLLVVCVVVVHFPVVSVVVVVVVVVVVVVVVVVVCVVVVVDDPVVVVVVVVVVVVVVVCVVVVVVVVVPDDRVRVNVVSVVVSVVVVVVVVVVVVVD

Sequence (102 aa):
GIGGPIMAIAALSRKWDRESIRGSLPYYYLFIETTAVIGYFITGMFDSERLILTGVSIFPALLGFLIGSMLVKKINQSYYRRLILGIVICAGTVILVKEIFI

Secondary structure (DSSP, 8-state):
-THHHHHHHHHHHTT--HHHHHHHHHHHHHHHHHHHHHH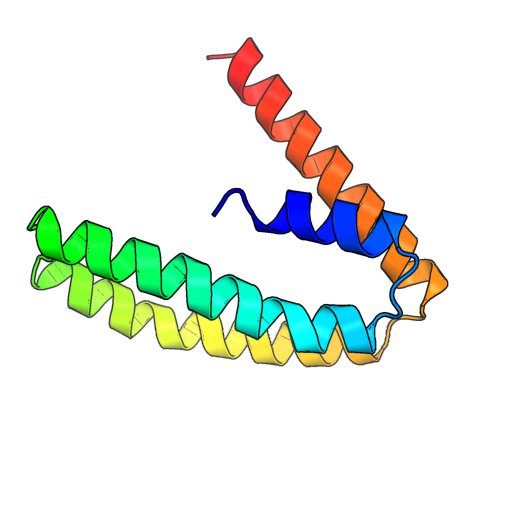HHHTT---HHHHHHHHHHHHHHHHHHHHHHHHHHTS-HHHHHHHHHHHHHHHHHHHHHHHHH-